Protein AF-A0A3B8WDD4-F1 (afdb_monomer_lite)

Structure (mmCIF, N/CA/C/O backbone):
data_AF-A0A3B8WDD4-F1
#
_entry.id   AF-A0A3B8WDD4-F1
#
loop_
_atom_site.group_PDB
_atom_site.id
_atom_site.type_symbol
_atom_site.label_atom_id
_atom_site.label_alt_id
_atom_site.label_comp_id
_atom_site.label_asym_id
_atom_site.label_entity_id
_atom_site.label_seq_id
_atom_site.pdbx_PDB_ins_code
_atom_site.Cartn_x
_atom_site.Cartn_y
_atom_site.Cartn_z
_atom_site.occupancy
_atom_site.B_iso_or_equiv
_atom_site.auth_seq_id
_atom_site.auth_comp_id
_atom_site.auth_asym_id
_atom_site.auth_atom_id
_atom_site.pdbx_PDB_model_num
ATOM 1 N N . THR A 1 1 ? -3.294 -10.412 -10.085 1.00 92.19 1 THR A N 1
ATOM 2 C CA . THR A 1 1 ? -3.337 -9.148 -10.860 1.00 92.19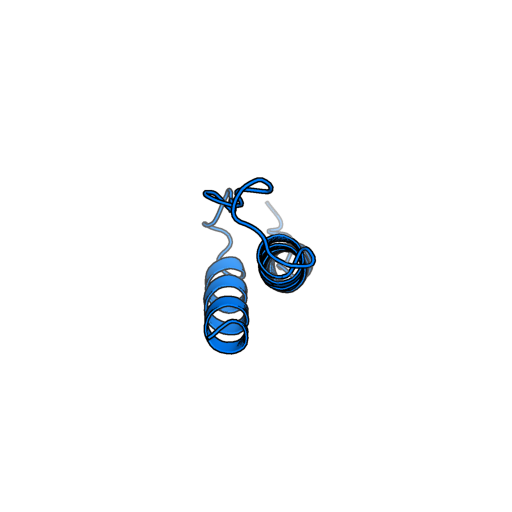 1 THR A CA 1
ATOM 3 C C . THR A 1 1 ? -3.310 -7.959 -9.907 1.00 92.19 1 THR A C 1
ATOM 5 O O . THR A 1 1 ? -3.434 -8.172 -8.704 1.00 92.19 1 THR A O 1
ATOM 8 N N . VAL A 1 2 ? -3.145 -6.723 -10.401 1.00 95.69 2 VAL A N 1
ATOM 9 C CA . VAL A 1 2 ? -3.134 -5.508 -9.552 1.00 95.69 2 VAL A CA 1
ATOM 10 C C . VAL A 1 2 ? -4.444 -5.365 -8.763 1.00 95.69 2 VAL A C 1
ATOM 12 O O . VAL A 1 2 ? -4.409 -5.143 -7.556 1.00 95.69 2 VAL A O 1
ATOM 15 N N . ASP A 1 3 ? -5.596 -5.618 -9.390 1.00 97.50 3 ASP A N 1
ATOM 16 C CA . ASP A 1 3 ? -6.904 -5.555 -8.717 1.00 97.50 3 ASP A CA 1
ATOM 17 C C . ASP A 1 3 ? -7.060 -6.560 -7.569 1.00 97.50 3 ASP A C 1
ATOM 19 O O . ASP A 1 3 ? -7.684 -6.265 -6.549 1.00 97.50 3 ASP A O 1
ATOM 23 N N . GLU A 1 4 ? -6.504 -7.764 -7.716 1.00 98.12 4 GLU A N 1
ATOM 24 C CA . GLU A 1 4 ? -6.512 -8.769 -6.649 1.00 98.12 4 GLU A CA 1
ATOM 25 C C . GLU A 1 4 ? -5.649 -8.329 -5.467 1.00 98.12 4 GLU A C 1
ATOM 27 O O . GLU A 1 4 ? -6.091 -8.448 -4.325 1.00 98.12 4 GLU A O 1
ATOM 32 N N . ALA A 1 5 ? -4.468 -7.763 -5.738 1.00 97.75 5 ALA A N 1
ATOM 33 C CA . ALA A 1 5 ? -3.588 -7.225 -4.706 1.00 97.75 5 ALA A CA 1
ATOM 34 C C . ALA A 1 5 ? -4.234 -6.039 -3.973 1.00 97.75 5 ALA A C 1
ATOM 36 O O . ALA A 1 5 ? -4.208 -6.000 -2.747 1.00 97.75 5 ALA A O 1
ATOM 37 N N . LYS A 1 6 ? -4.893 -5.123 -4.698 1.00 98.00 6 LYS A N 1
ATOM 38 C CA . LYS A 1 6 ? -5.657 -4.007 -4.113 1.00 98.00 6 LYS A CA 1
ATOM 39 C C . LYS A 1 6 ? -6.733 -4.508 -3.155 1.00 98.00 6 LYS A C 1
ATOM 41 O O . LYS A 1 6 ? -6.795 -4.052 -2.017 1.00 98.00 6 LYS A O 1
ATOM 46 N N . ARG A 1 7 ? -7.563 -5.462 -3.599 1.00 98.38 7 ARG A N 1
ATOM 47 C CA . ARG A 1 7 ? -8.629 -6.041 -2.763 1.00 98.38 7 ARG A CA 1
ATOM 48 C C . ARG A 1 7 ? -8.058 -6.717 -1.522 1.00 98.38 7 ARG A C 1
ATOM 50 O O . ARG A 1 7 ? -8.521 -6.436 -0.425 1.00 98.38 7 ARG A O 1
ATOM 57 N N . LEU A 1 8 ? -7.046 -7.568 -1.684 1.00 98.19 8 LEU A N 1
ATOM 58 C CA . LEU A 1 8 ? -6.449 -8.292 -0.564 1.00 98.19 8 LEU A CA 1
ATOM 59 C C . LEU A 1 8 ? -5.832 -7.34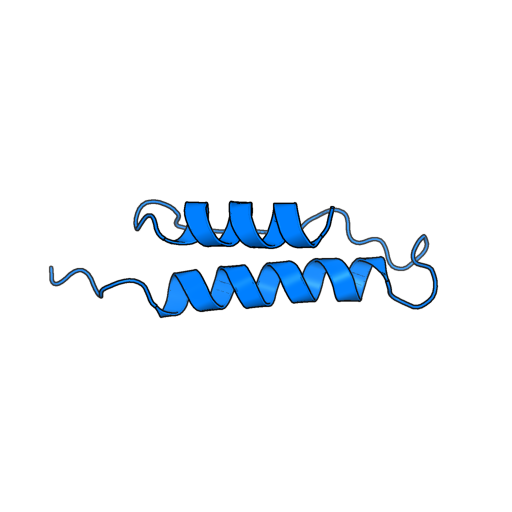0 0.469 1.00 98.19 8 LEU A C 1
ATOM 61 O O . LEU A 1 8 ? -6.136 -7.455 1.655 1.00 98.19 8 LEU A O 1
ATOM 65 N N . SER A 1 9 ? -5.001 -6.393 0.027 1.00 98.19 9 SER A N 1
ATOM 66 C CA . SER A 1 9 ? -4.335 -5.447 0.924 1.00 98.19 9 SER A CA 1
ATOM 67 C C . SER A 1 9 ? -5.337 -4.548 1.644 1.00 98.19 9 SER A C 1
ATOM 69 O O . SER A 1 9 ? -5.212 -4.360 2.851 1.00 98.19 9 SER A O 1
ATOM 71 N N . ALA A 1 10 ? -6.372 -4.063 0.949 1.00 97.81 10 ALA A N 1
ATOM 72 C CA . ALA A 1 10 ? -7.430 -3.274 1.572 1.00 97.81 10 ALA A CA 1
ATOM 73 C C . ALA A 1 10 ? -8.204 -4.080 2.629 1.00 97.81 10 ALA A C 1
ATOM 75 O O . ALA A 1 10 ? -8.406 -3.584 3.733 1.00 97.81 10 ALA A O 1
ATOM 76 N N . GLU A 1 11 ? -8.595 -5.329 2.345 1.00 98.19 11 GLU A N 1
ATOM 77 C CA . GLU A 1 11 ? -9.310 -6.161 3.324 1.00 98.19 11 GLU A CA 1
ATOM 78 C C . GLU A 1 11 ? -8.471 -6.443 4.576 1.00 98.19 11 GLU A C 1
ATOM 80 O O . GLU A 1 11 ? -8.960 -6.272 5.693 1.00 98.19 11 GLU A O 1
ATOM 85 N N . LEU A 1 12 ? -7.195 -6.811 4.413 1.00 97.62 12 LEU A N 1
ATOM 86 C CA . LEU A 1 12 ? -6.292 -7.034 5.548 1.00 97.62 12 LEU A CA 1
ATOM 87 C C . LEU A 1 12 ? -6.073 -5.749 6.352 1.00 97.62 12 LEU A C 1
ATOM 89 O O . LEU A 1 12 ? -6.062 -5.772 7.581 1.00 97.62 12 LEU A O 1
ATOM 93 N N . ALA A 1 13 ? -5.960 -4.612 5.668 1.00 97.19 13 ALA A N 1
ATOM 94 C CA . ALA A 1 13 ? -5.754 -3.322 6.299 1.00 97.19 13 ALA A CA 1
ATOM 95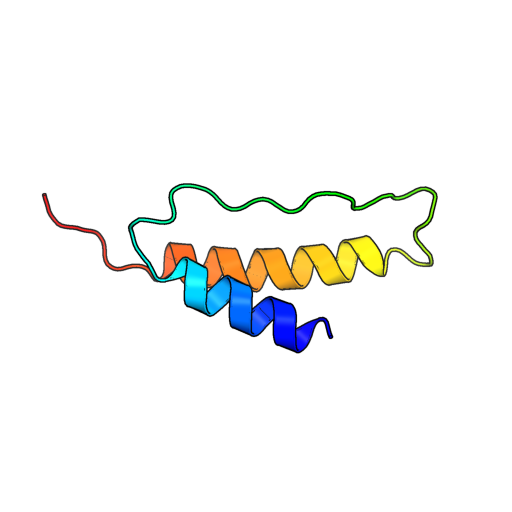 C C . ALA A 1 13 ? -6.968 -2.801 7.079 1.00 97.19 13 ALA A C 1
ATOM 97 O O . ALA A 1 13 ? -6.828 -1.776 7.736 1.00 97.19 13 ALA A O 1
ATOM 98 N N . LYS A 1 14 ? -8.125 -3.467 7.084 1.00 95.81 14 LYS A N 1
ATOM 99 C CA . LYS A 1 14 ? -9.234 -3.110 7.988 1.00 95.81 14 LYS A CA 1
ATOM 100 C C . LYS A 1 14 ? -8.999 -3.564 9.428 1.00 95.81 14 LYS A C 1
ATOM 102 O O . LYS A 1 14 ? -9.586 -2.987 10.339 1.00 95.81 14 LYS A O 1
ATOM 107 N N . ASP A 1 15 ? -8.170 -4.587 9.646 1.00 95.12 15 ASP A N 1
ATOM 108 C CA . ASP A 1 15 ? -7.921 -5.114 10.988 1.00 95.12 15 ASP A CA 1
ATOM 109 C C . ASP A 1 15 ? -7.085 -4.106 11.808 1.00 95.12 15 ASP A C 1
ATOM 111 O O . ASP A 1 15 ? -5.982 -3.737 11.385 1.00 95.12 15 ASP A O 1
ATOM 115 N N . PRO A 1 16 ? -7.557 -3.660 12.991 1.00 92.56 16 PRO A N 1
ATOM 116 C CA . PRO A 1 16 ? -6.804 -2.744 13.849 1.00 92.56 16 PRO A CA 1
ATOM 117 C C . PRO A 1 16 ? -5.463 -3.316 14.340 1.00 92.56 16 PRO A C 1
ATOM 119 O O . PRO A 1 16 ? -4.604 -2.553 14.776 1.00 92.56 16 PRO A O 1
ATOM 122 N N . LYS A 1 17 ? -5.248 -4.635 14.260 1.00 93.56 17 LYS A N 1
ATOM 123 C CA . LYS A 1 17 ? -3.974 -5.286 14.602 1.00 93.56 17 LYS A CA 1
ATOM 124 C C . LYS A 1 17 ? -2.887 -5.075 13.551 1.00 93.56 17 LYS A C 1
ATOM 126 O O . LYS A 1 17 ? -1.714 -5.294 13.851 1.00 93.56 17 LYS A O 1
ATOM 131 N N . VAL A 1 18 ? -3.239 -4.662 12.332 1.00 94.94 18 VAL A N 1
ATOM 132 C CA . VAL A 1 18 ? -2.253 -4.325 11.297 1.00 94.94 18 VAL A CA 1
ATOM 133 C C . VAL A 1 18 ? -1.656 -2.958 11.623 1.00 94.94 18 VAL A C 1
ATOM 135 O O . VAL A 1 18 ? -2.250 -1.917 11.329 1.00 94.94 18 VAL A O 1
ATOM 138 N N . CYS A 1 19 ? -0.481 -2.976 12.252 1.00 93.94 19 CYS A N 1
ATOM 139 C CA . CYS A 1 19 ? 0.236 -1.782 12.697 1.00 93.94 19 CYS A CA 1
ATOM 140 C C . CYS A 1 19 ? 0.987 -1.068 11.567 1.00 93.94 19 CYS A C 1
ATOM 142 O O . CYS A 1 19 ? 1.121 0.152 11.592 1.00 93.94 19 CYS A O 1
ATOM 144 N N . ALA A 1 20 ? 1.466 -1.827 10.585 1.00 95.25 20 ALA A N 1
ATOM 145 C CA . ALA A 1 20 ? 2.249 -1.330 9.471 1.00 95.25 20 ALA A CA 1
ATOM 146 C C . ALA A 1 20 ? 1.955 -2.154 8.219 1.00 95.25 20 ALA A C 1
ATOM 148 O O . ALA A 1 20 ? 1.624 -3.339 8.291 1.00 95.25 20 ALA A O 1
ATOM 149 N N . TRP A 1 21 ? 2.091 -1.502 7.073 1.00 97.00 21 TRP A N 1
ATOM 150 C CA . TRP A 1 21 ? 1.995 -2.112 5.760 1.00 97.00 21 TRP A CA 1
ATOM 151 C C . TRP A 1 21 ? 3.059 -1.473 4.872 1.00 97.00 21 TRP A C 1
ATOM 153 O O . TRP A 1 21 ? 3.222 -0.252 4.893 1.00 97.00 21 TRP A O 1
ATOM 163 N N . GLU A 1 22 ? 3.795 -2.289 4.125 1.00 97.31 22 GLU A N 1
ATOM 164 C CA . GLU A 1 22 ? 4.907 -1.842 3.290 1.00 97.31 22 GLU A CA 1
ATOM 165 C C . GLU A 1 22 ? 4.822 -2.447 1.888 1.00 97.31 22 GLU A C 1
ATOM 167 O O . GLU A 1 22 ? 4.342 -3.567 1.703 1.00 97.31 22 GLU A O 1
ATOM 172 N N . VAL A 1 23 ? 5.317 -1.696 0.903 1.00 96.75 23 VAL A N 1
ATOM 173 C CA . VAL A 1 23 ? 5.567 -2.194 -0.453 1.00 96.75 23 VAL A CA 1
ATOM 174 C C . VAL A 1 23 ? 7.064 -2.221 -0.664 1.00 96.75 23 VAL A C 1
ATOM 176 O O . VAL A 1 23 ? 7.744 -1.214 -0.472 1.00 96.75 23 VAL A O 1
ATOM 179 N N . VAL A 1 24 ? 7.561 -3.374 -1.085 1.00 95.88 24 VAL A N 1
ATOM 180 C CA . VAL A 1 24 ? 8.975 -3.616 -1.363 1.00 95.88 24 VAL A CA 1
ATOM 181 C C . VAL A 1 24 ? 9.154 -4.044 -2.816 1.00 95.88 24 VAL A C 1
ATOM 183 O O . VAL A 1 24 ? 8.179 -4.294 -3.523 1.00 95.88 24 VAL A O 1
ATOM 186 N N . GLU A 1 25 ? 10.408 -4.119 -3.260 1.00 96.25 25 GLU A N 1
ATOM 187 C CA . GLU A 1 25 ? 10.785 -4.636 -4.585 1.00 96.25 25 GLU A CA 1
ATOM 188 C C . GLU A 1 25 ? 10.257 -3.828 -5.786 1.00 96.25 25 GLU A C 1
ATOM 190 O O . GLU A 1 25 ? 10.202 -4.332 -6.907 1.00 96.25 25 GLU A O 1
ATOM 195 N N . VAL A 1 26 ? 9.935 -2.543 -5.593 1.00 96.31 26 VAL A N 1
ATOM 196 C CA . VAL A 1 26 ? 9.772 -1.606 -6.715 1.00 96.31 26 VAL A CA 1
ATOM 197 C C . VAL A 1 26 ? 11.160 -1.197 -7.201 1.00 96.31 26 VAL A C 1
ATOM 199 O O . VAL A 1 26 ? 11.868 -0.461 -6.515 1.00 96.31 26 VAL A O 1
ATOM 202 N N . ASN A 1 27 ? 11.563 -1.678 -8.378 1.00 96.88 27 ASN A N 1
ATOM 203 C CA . ASN A 1 27 ? 12.880 -1.408 -8.952 1.00 96.88 27 ASN A CA 1
ATOM 204 C C . ASN A 1 27 ? 12.781 -0.513 -10.204 1.00 96.88 27 ASN A C 1
ATOM 206 O O . ASN A 1 27 ? 12.503 -1.028 -11.290 1.00 96.88 27 ASN A O 1
ATOM 210 N N . PRO A 1 28 ? 13.113 0.790 -10.106 1.00 95.94 28 PRO A N 1
ATOM 211 C CA . PRO A 1 28 ? 13.046 1.721 -11.235 1.00 95.94 28 PRO A CA 1
ATOM 212 C C . PRO A 1 28 ? 13.928 1.345 -12.432 1.00 95.94 28 PRO A C 1
ATOM 214 O O . PRO A 1 28 ? 13.643 1.745 -13.553 1.00 95.94 28 PRO A O 1
ATOM 217 N N . THR A 1 29 ? 15.010 0.586 -12.221 1.00 96.94 29 THR A N 1
ATOM 218 C CA . THR A 1 29 ? 15.933 0.199 -13.307 1.00 96.94 29 THR A CA 1
ATOM 219 C C . THR A 1 29 ? 15.401 -0.935 -14.179 1.00 96.94 29 THR A C 1
ATOM 221 O O . THR A 1 29 ? 15.843 -1.090 -15.315 1.00 96.94 29 THR A O 1
ATOM 224 N N . LEU A 1 30 ? 14.457 -1.718 -13.652 1.00 96.38 30 LEU A N 1
ATOM 225 C CA . LEU A 1 30 ? 13.768 -2.793 -14.369 1.00 96.38 30 LEU A CA 1
ATOM 226 C C . LEU A 1 30 ? 12.347 -2.388 -14.786 1.00 96.38 30 LEU A C 1
ATOM 228 O O . LEU A 1 30 ? 11.648 -3.175 -15.424 1.00 96.38 30 LEU A O 1
ATOM 232 N N . ASP A 1 31 ? 11.912 -1.183 -14.416 1.00 95.56 31 ASP A N 1
ATOM 233 C CA . ASP A 1 31 ? 10.575 -0.695 -14.709 1.00 95.56 31 ASP A CA 1
ATOM 234 C C . ASP A 1 31 ? 10.486 -0.177 -16.150 1.00 95.56 31 ASP A C 1
ATOM 236 O O . ASP A 1 31 ? 11.394 0.466 -16.677 1.00 95.56 31 ASP A O 1
ATOM 240 N N . THR A 1 32 ? 9.368 -0.466 -16.805 1.00 96.25 32 THR A N 1
ATOM 241 C CA . THR A 1 32 ? 9.069 0.011 -18.155 1.00 96.25 32 THR A CA 1
ATOM 242 C C . THR A 1 32 ? 7.922 0.992 -18.050 1.00 96.25 32 THR A C 1
ATOM 244 O O . THR A 1 32 ? 6.825 0.601 -17.663 1.00 96.25 32 THR A O 1
ATOM 247 N N . GLU A 1 33 ? 8.173 2.255 -18.401 1.00 95.56 33 GLU A N 1
ATOM 248 C CA . GLU A 1 33 ? 7.168 3.328 -18.336 1.00 95.56 33 GLU A CA 1
ATOM 249 C C . GLU A 1 33 ? 6.541 3.494 -16.936 1.00 95.56 33 GLU A C 1
ATOM 251 O O . GLU A 1 33 ? 5.369 3.825 -16.828 1.00 95.56 33 GLU A O 1
ATOM 256 N N . ASN A 1 34 ? 7.309 3.265 -15.863 1.00 95.44 34 ASN A N 1
ATOM 257 C CA . ASN A 1 34 ? 6.861 3.380 -14.464 1.00 95.44 34 ASN A CA 1
ATOM 258 C 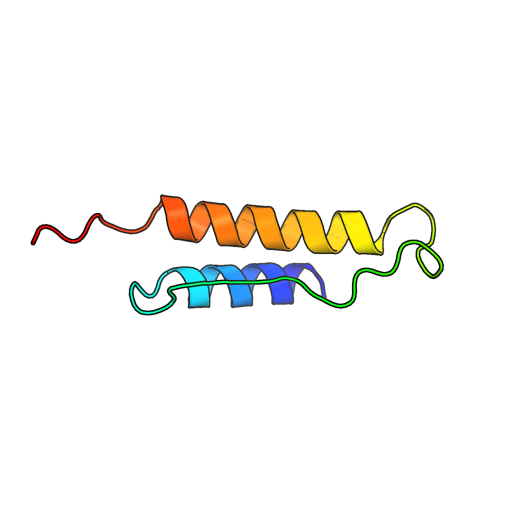C . ASN A 1 34 ? 5.694 2.457 -14.064 1.00 95.44 34 ASN A C 1
ATOM 260 O O . ASN A 1 34 ? 5.060 2.680 -13.034 1.00 95.44 34 ASN A O 1
ATOM 264 N N . ARG A 1 35 ? 5.389 1.416 -14.844 1.00 96.31 35 ARG A N 1
ATOM 265 C CA . ARG A 1 35 ? 4.238 0.534 -14.593 1.00 96.31 35 ARG A CA 1
ATOM 266 C C . ARG A 1 35 ? 4.303 -0.153 -13.233 1.00 96.31 35 ARG A C 1
ATOM 268 O O . ARG A 1 35 ? 3.262 -0.363 -12.608 1.00 96.31 35 ARG A O 1
ATOM 275 N N . MET A 1 36 ? 5.498 -0.528 -12.775 1.00 96.19 36 MET A N 1
ATOM 276 C CA . MET A 1 36 ? 5.681 -1.129 -11.453 1.00 96.19 36 MET A CA 1
ATOM 277 C C . MET A 1 36 ? 5.399 -0.104 -10.356 1.00 96.19 36 MET A C 1
ATOM 279 O O . MET A 1 36 ? 4.679 -0.416 -9.407 1.00 96.19 36 MET A O 1
ATOM 283 N N . ALA A 1 37 ? 5.908 1.120 -10.514 1.00 97.44 37 ALA A N 1
ATOM 284 C CA . ALA A 1 37 ? 5.643 2.216 -9.589 1.00 97.44 37 ALA A CA 1
ATOM 285 C C . ALA A 1 37 ? 4.152 2.592 -9.538 1.00 97.44 37 ALA A C 1
ATOM 287 O O . ALA A 1 37 ? 3.598 2.708 -8.448 1.00 97.44 37 ALA A O 1
ATOM 288 N N . GLU A 1 38 ? 3.482 2.717 -10.686 1.00 97.94 38 GLU A N 1
ATOM 289 C CA . GLU A 1 38 ? 2.046 3.017 -10.763 1.00 97.94 38 GLU A CA 1
ATOM 290 C C . GLU A 1 38 ? 1.209 1.910 -10.113 1.00 97.94 38 GLU A C 1
ATOM 292 O O . GLU A 1 38 ? 0.365 2.186 -9.262 1.00 97.94 38 GLU A O 1
ATOM 297 N N . SER A 1 39 ? 1.510 0.643 -10.416 1.00 96.88 39 SER A N 1
ATOM 298 C CA . SER A 1 39 ? 0.819 -0.501 -9.805 1.00 96.88 39 SER A CA 1
ATOM 299 C C . SER A 1 39 ? 1.001 -0.540 -8.283 1.00 96.88 39 SER A C 1
ATOM 301 O O . SER A 1 39 ? 0.046 -0.792 -7.547 1.00 96.88 39 SER A O 1
ATOM 303 N N . ALA A 1 40 ? 2.220 -0.286 -7.798 1.00 97.88 40 ALA A N 1
ATOM 304 C CA . ALA A 1 40 ? 2.517 -0.206 -6.370 1.00 97.88 40 ALA A CA 1
ATOM 305 C C . ALA A 1 40 ? 1.768 0.952 -5.697 1.00 97.88 40 ALA A C 1
ATOM 307 O O . ALA A 1 40 ? 1.218 0.779 -4.607 1.00 97.88 40 ALA A O 1
ATOM 308 N N . PHE A 1 41 ? 1.712 2.109 -6.358 1.00 97.69 41 PHE A N 1
ATOM 309 C CA . PHE A 1 41 ? 1.025 3.293 -5.858 1.00 97.69 41 PHE A CA 1
ATOM 310 C C . PHE A 1 41 ? -0.488 3.072 -5.754 1.00 97.69 41 PHE A C 1
ATOM 312 O O . PHE A 1 41 ? -1.070 3.352 -4.710 1.00 97.69 41 PHE A O 1
ATOM 319 N N . GLU A 1 42 ? -1.117 2.457 -6.757 1.00 97.94 42 GLU A N 1
ATOM 320 C CA . GLU A 1 42 ? -2.545 2.121 -6.700 1.00 97.94 42 GLU A CA 1
ATOM 321 C C . GLU A 1 42 ? -2.901 1.181 -5.536 1.00 97.94 42 GLU A C 1
ATOM 323 O O . GLU A 1 42 ? -3.968 1.304 -4.922 1.00 97.94 42 GLU A O 1
ATOM 328 N N . ILE A 1 43 ? -2.031 0.208 -5.237 1.00 98.38 43 ILE A N 1
ATOM 329 C CA . ILE A 1 43 ? -2.216 -0.702 -4.099 1.00 98.38 43 ILE A CA 1
ATOM 330 C C . ILE A 1 43 ? -2.041 0.062 -2.784 1.00 98.38 43 ILE A C 1
ATOM 332 O O . ILE A 1 43 ? -2.849 -0.116 -1.867 1.00 98.38 43 ILE A O 1
ATOM 336 N N . LEU A 1 44 ? -1.027 0.925 -2.693 1.00 98.19 44 LEU A N 1
ATOM 337 C CA . LEU A 1 44 ? -0.786 1.776 -1.530 1.00 98.19 44 LEU A CA 1
ATOM 338 C C . LEU A 1 44 ? -1.988 2.683 -1.244 1.00 98.19 44 LEU A C 1
ATOM 340 O O . LEU A 1 44 ? -2.445 2.713 -0.107 1.00 98.19 44 LEU A O 1
ATOM 344 N N . GLU A 1 45 ? -2.537 3.370 -2.247 1.00 98.12 45 GLU A N 1
ATOM 345 C CA . GLU A 1 45 ? -3.692 4.260 -2.072 1.00 98.12 45 GLU A CA 1
ATOM 346 C C . GLU A 1 45 ? -4.926 3.511 -1.557 1.00 98.12 45 GLU A C 1
ATOM 348 O O . GLU A 1 45 ? -5.567 3.947 -0.596 1.00 98.12 45 GLU A O 1
ATOM 353 N N . ALA A 1 46 ? -5.242 2.355 -2.152 1.00 98.06 46 ALA A N 1
ATOM 354 C CA . AL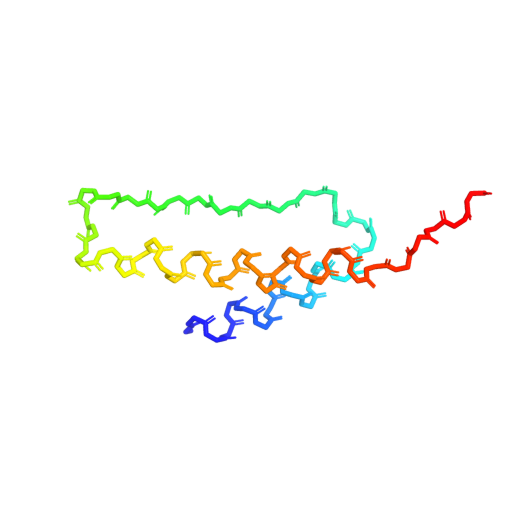A A 1 46 ? -6.363 1.524 -1.713 1.00 98.06 46 ALA A CA 1
ATOM 355 C C . ALA A 1 46 ? -6.183 1.043 -0.263 1.00 98.06 46 ALA A C 1
ATOM 357 O O . ALA A 1 46 ? -7.126 1.070 0.532 1.00 98.06 46 ALA A O 1
ATOM 358 N N . THR A 1 47 ? -4.963 0.638 0.088 1.00 97.94 47 THR A N 1
ATOM 359 C CA . THR A 1 47 ? -4.629 0.152 1.429 1.00 97.94 47 THR A CA 1
ATOM 360 C C . THR A 1 47 ? -4.683 1.284 2.451 1.00 97.94 47 THR A C 1
ATOM 362 O O . THR A 1 47 ? -5.354 1.154 3.472 1.00 97.94 47 THR A O 1
ATOM 365 N N . ALA A 1 48 ? -4.054 2.425 2.158 1.00 97.31 48 ALA A N 1
ATOM 366 C CA . ALA A 1 48 ? -4.029 3.603 3.020 1.00 97.31 48 ALA A CA 1
ATOM 367 C C . ALA A 1 48 ? -5.438 4.138 3.291 1.00 97.31 48 ALA A C 1
ATOM 369 O O . ALA A 1 48 ? -5.766 4.438 4.438 1.00 97.31 48 ALA A O 1
ATOM 370 N N . LYS A 1 49 ? -6.305 4.179 2.270 1.00 97.44 49 LYS A N 1
ATOM 371 C CA . LYS A 1 49 ? -7.715 4.536 2.450 1.00 97.44 49 LYS A CA 1
ATOM 372 C C . LYS A 1 49 ? -8.405 3.614 3.457 1.00 97.44 49 LYS A C 1
ATOM 374 O O . LYS A 1 49 ? -9.066 4.092 4.370 1.00 97.44 49 LYS A O 1
ATOM 379 N N . SER A 1 50 ? -8.181 2.305 3.348 1.00 96.75 50 SER A N 1
ATOM 380 C CA . SER A 1 50 ? -8.764 1.332 4.274 1.00 96.75 50 SER A CA 1
ATOM 381 C C . SER A 1 50 ? -8.240 1.466 5.711 1.00 96.75 50 SER A C 1
ATOM 383 O O . SER A 1 50 ? -8.949 1.105 6.646 1.00 96.75 50 SER A O 1
ATOM 385 N N . ILE A 1 51 ? -7.021 1.992 5.897 1.00 95.50 51 ILE A N 1
ATOM 386 C CA . ILE A 1 51 ? -6.458 2.327 7.215 1.00 95.50 51 ILE A CA 1
ATOM 387 C C . ILE A 1 51 ? -7.113 3.589 7.786 1.00 95.50 51 ILE A C 1
ATOM 389 O O . ILE A 1 51 ? -7.462 3.612 8.963 1.00 95.50 51 ILE A O 1
ATOM 393 N N . ILE A 1 52 ? -7.284 4.629 6.966 1.00 95.00 52 ILE A N 1
ATOM 394 C CA . ILE A 1 52 ? -7.910 5.901 7.366 1.00 95.00 52 ILE A CA 1
ATOM 395 C C . ILE A 1 52 ? -9.373 5.688 7.770 1.00 95.00 52 ILE A C 1
ATOM 397 O O . ILE A 1 52 ? -9.834 6.282 8.741 1.00 95.00 52 ILE A O 1
ATOM 401 N N . ASP A 1 53 ? -10.077 4.804 7.064 1.00 94.69 53 ASP A N 1
ATOM 402 C CA . ASP A 1 53 ? -11.483 4.487 7.318 1.00 94.69 53 ASP A CA 1
ATOM 403 C C . ASP A 1 53 ? -11.688 3.570 8.548 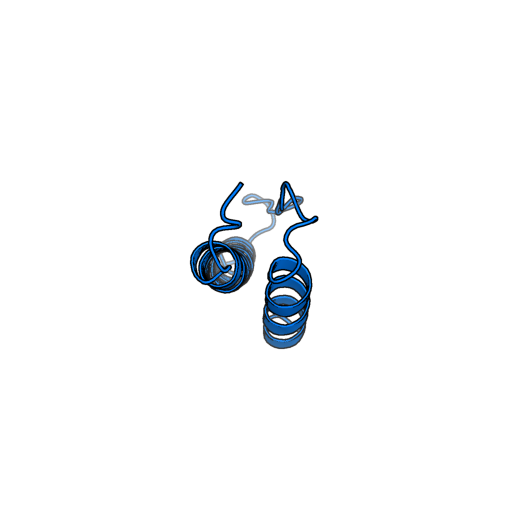1.00 94.69 53 ASP A C 1
ATOM 405 O O . ASP A 1 53 ? -12.824 3.206 8.869 1.00 94.69 53 ASP A O 1
ATOM 409 N N . ARG A 1 54 ? -10.616 3.174 9.258 1.00 92.38 54 ARG A N 1
ATOM 410 C CA . ARG A 1 54 ? -10.735 2.373 10.486 1.00 92.38 54 ARG A CA 1
ATOM 411 C C . ARG A 1 54 ? -11.488 3.159 11.566 1.00 92.38 54 ARG A C 1
ATOM 413 O O . ARG A 1 54 ? -11.227 4.347 11.763 1.00 92.38 54 ARG A O 1
ATOM 420 N N . PRO A 1 55 ? -12.369 2.504 12.340 1.00 84.81 55 PRO A N 1
ATOM 421 C CA . PRO A 1 55 ? -12.953 3.137 13.511 1.00 84.81 55 PRO A CA 1
ATOM 422 C C . PRO A 1 55 ? -11.843 3.482 14.511 1.00 84.81 55 PRO A C 1
ATOM 424 O O . PRO A 1 55 ? -11.002 2.640 14.832 1.00 84.81 55 PRO A O 1
ATOM 427 N N . VAL A 1 56 ? -11.853 4.717 15.018 1.00 77.62 56 VAL A N 1
ATOM 428 C CA . VAL A 1 56 ? -10.995 5.103 16.142 1.00 77.62 56 VAL A CA 1
ATOM 429 C C . VAL A 1 56 ? -11.399 4.236 17.329 1.00 77.62 56 VAL A C 1
ATOM 431 O O . VAL A 1 56 ? -12.542 4.300 17.786 1.00 77.62 56 VAL A O 1
ATOM 434 N N . LEU A 1 57 ? -10.481 3.395 17.803 1.00 68.75 57 LEU A N 1
ATOM 435 C CA . LEU A 1 57 ? -10.673 2.672 19.052 1.00 68.75 57 LEU A CA 1
ATOM 436 C C . LEU A 1 57 ? -10.694 3.723 20.166 1.00 68.75 57 LEU A C 1
ATOM 438 O O . LEU A 1 57 ? -9.677 4.353 20.437 1.00 68.75 57 LEU A O 1
ATOM 442 N N . ALA A 1 58 ? -11.870 3.974 20.743 1.00 60.78 58 ALA A N 1
ATOM 443 C CA . ALA A 1 58 ? -11.964 4.737 21.978 1.00 60.78 58 ALA A CA 1
ATOM 444 C C . ALA A 1 58 ? -11.331 3.883 23.085 1.00 60.78 58 ALA A C 1
ATOM 446 O O . ALA A 1 58 ? -11.830 2.790 23.365 1.00 60.78 58 ALA A O 1
ATOM 447 N N . GLU A 1 59 ? -10.204 4.350 23.624 1.00 57.56 59 GLU A N 1
ATOM 448 C CA . GLU A 1 59 ? -9.570 3.794 24.828 1.00 57.56 59 GLU A CA 1
ATOM 449 C C . GLU A 1 59 ? -10.398 4.085 26.086 1.00 57.56 59 GLU A C 1
ATOM 451 O O . GLU A 1 59 ? -10.989 5.189 26.176 1.00 57.56 59 GLU A O 1
#

Secondary structure (DSSP, 8-state):
-HHHHHHHHHHHTTSTT----------TTT-STTHHHHHHHHHHHHHHHHHHTSPP---

pLDDT: mean 94.27, std 8.12, range [57.56, 98.38]

Sequence (59 aa):
TVDEAKRLSAELAKDPKVCAWEVVEVNPTLDTENRMAESAFEILEATAKSIIDRPVLAE

Foldseek 3Di:
DLVVLLVVLLVVLLDPPCPDDDDDDQDPVPDDPCPSVVSSVSSVVSNVVSNVPHDDPDD

Radius of gyration: 13.32 Å; chains: 1; bounding box: 29×15×43 Å